Protein AF-A0A430EJC5-F1 (afdb_monomer_lite)

Sequence (53 aa):
AESASEEPPAVGMRWRRQFVRTLVRRDDGVVVLPDLHAIFAAFIGKATAGVGA

Secondary structure (DSSP, 8-state):
-GGGSPPPPPTT----GGGEEEEEEETTEEEEEE-HHHHHHHHHHHHGGGS--

Structure (mmCIF, N/CA/C/O backbone):
data_AF-A0A430EJC5-F1
#
_entry.id   AF-A0A430EJC5-F1
#
loop_
_atom_site.group_PDB
_atom_site.id
_atom_site.type_symbol
_atom_site.label_atom_id
_atom_site.label_alt_id
_atom_site.label_comp_id
_atom_site.label_asym_id
_atom_site.label_entity_id
_atom_site.label_seq_id
_atom_site.pdbx_PDB_ins_code
_atom_site.Cartn_x
_atom_site.Cartn_y
_atom_site.Cartn_z
_atom_site.occupancy
_atom_site.B_iso_or_equiv
_atom_site.auth_seq_id
_atom_site.auth_comp_id
_atom_site.auth_asym_id
_atom_site.auth_atom_id
_atom_site.pdbx_PDB_model_num
ATOM 1 N N . ALA A 1 1 ? 13.028 -6.104 13.446 1.00 57.44 1 ALA A N 1
ATOM 2 C CA . ALA A 1 1 ? 12.233 -5.873 12.223 1.00 57.44 1 ALA A CA 1
ATOM 3 C C . ALA A 1 1 ? 11.594 -4.490 12.268 1.00 57.44 1 ALA A C 1
ATOM 5 O O . ALA A 1 1 ? 11.879 -3.702 11.383 1.00 57.44 1 ALA A O 1
ATOM 6 N N . GLU A 1 2 ? 10.847 -4.148 13.324 1.00 53.88 2 GLU A N 1
ATOM 7 C CA . GLU A 1 2 ? 10.240 -2.812 13.465 1.00 53.88 2 GLU A CA 1
ATOM 8 C C . GLU A 1 2 ? 11.238 -1.649 13.474 1.00 53.88 2 GLU A C 1
ATOM 10 O O . GLU A 1 2 ? 10.982 -0.648 12.820 1.00 53.88 2 GLU A O 1
ATOM 15 N N . SER A 1 3 ? 12.408 -1.797 14.105 1.00 54.91 3 SER A N 1
ATOM 16 C CA . SER A 1 3 ? 13.436 -0.741 14.183 1.00 54.91 3 SER A CA 1
ATOM 17 C C . SER A 1 3 ? 14.058 -0.326 12.839 1.00 54.91 3 SER A C 1
ATOM 19 O O . SER A 1 3 ? 14.839 0.616 12.811 1.00 54.91 3 SER A O 1
ATOM 21 N N . ALA A 1 4 ? 13.762 -1.041 11.747 1.00 61.16 4 ALA A N 1
ATOM 22 C CA . ALA A 1 4 ? 14.187 -0.690 10.387 1.00 61.16 4 ALA A CA 1
ATOM 23 C C . ALA A 1 4 ? 13.073 -0.002 9.574 1.00 61.16 4 ALA A C 1
ATOM 25 O O . ALA A 1 4 ? 13.258 0.278 8.392 1.00 61.16 4 ALA A O 1
ATOM 26 N N . SER A 1 5 ? 11.909 0.222 10.184 1.00 57.44 5 SER A N 1
ATOM 27 C CA . SER A 1 5 ? 10.785 0.909 9.553 1.00 57.44 5 SER A CA 1
ATOM 28 C C . SER A 1 5 ? 10.965 2.406 9.763 1.00 57.44 5 SER A C 1
ATOM 30 O O . SER A 1 5 ? 11.189 2.843 10.891 1.00 57.44 5 SER A O 1
ATOM 32 N N . GLU A 1 6 ? 10.863 3.193 8.697 1.00 61.78 6 GLU A N 1
ATOM 33 C CA . GLU A 1 6 ? 10.697 4.636 8.855 1.00 61.78 6 GLU A CA 1
ATOM 34 C C . GLU A 1 6 ? 9.352 4.925 9.527 1.00 61.78 6 GLU A C 1
ATOM 36 O O . GLU A 1 6 ? 8.386 4.166 9.380 1.00 61.78 6 GLU A O 1
ATOM 41 N N . GLU A 1 7 ? 9.305 6.015 10.291 1.00 62.53 7 GLU A N 1
ATOM 42 C CA . GLU A 1 7 ? 8.091 6.443 10.976 1.00 62.53 7 GLU A CA 1
ATOM 43 C C . GLU A 1 7 ? 6.958 6.603 9.949 1.00 62.53 7 GLU A C 1
ATOM 45 O O . GLU A 1 7 ? 7.201 7.153 8.866 1.00 62.53 7 GLU A O 1
ATOM 50 N N . PRO A 1 8 ? 5.742 6.076 10.220 1.00 55.91 8 PRO A N 1
ATOM 51 C CA . PRO A 1 8 ? 4.657 6.123 9.259 1.00 55.91 8 PRO A CA 1
ATOM 52 C C . PRO A 1 8 ? 4.485 7.559 8.769 1.00 55.91 8 PRO A C 1
ATOM 54 O O . PRO A 1 8 ? 4.331 8.477 9.580 1.00 55.91 8 PRO A O 1
ATOM 57 N N . PRO A 1 9 ? 4.540 7.781 7.449 1.00 57.78 9 PRO A N 1
ATOM 58 C CA . PRO A 1 9 ? 4.469 9.127 6.927 1.00 57.78 9 PRO A CA 1
ATOM 59 C C . PRO A 1 9 ? 3.150 9.768 7.346 1.00 57.78 9 PRO A C 1
ATOM 61 O O . PRO A 1 9 ? 2.123 9.088 7.434 1.00 57.78 9 PRO A O 1
ATOM 64 N N . ALA A 1 10 ? 3.172 11.083 7.569 1.00 57.69 10 ALA A N 1
ATOM 65 C CA . ALA A 1 10 ? 1.992 11.818 8.000 1.00 57.69 10 ALA A CA 1
ATOM 66 C C . ALA A 1 10 ? 0.776 11.483 7.114 1.00 57.69 10 ALA A C 1
ATOM 68 O O . ALA A 1 10 ? 0.841 11.530 5.877 1.00 57.69 10 ALA A O 1
ATOM 69 N N . VAL A 1 11 ? -0.341 11.140 7.767 1.00 48.44 11 VAL A N 1
ATOM 70 C CA . VAL A 1 11 ? -1.650 10.937 7.134 1.00 48.44 11 VAL A CA 1
ATOM 71 C C . VAL A 1 11 ? -1.944 12.159 6.259 1.00 48.44 11 VAL A C 1
ATOM 73 O O . VAL A 1 11 ? -2.108 13.263 6.767 1.00 48.44 11 VAL A O 1
ATOM 76 N N . GLY A 1 12 ? -1.951 11.977 4.934 1.00 50.78 12 GLY A N 1
ATOM 77 C CA . GLY A 1 12 ? -2.080 13.083 3.975 1.00 50.78 12 GLY A CA 1
ATOM 78 C C . GLY A 1 12 ? -1.088 13.063 2.809 1.00 50.78 12 GLY A C 1
ATOM 79 O O . GLY A 1 12 ? -1.312 13.771 1.826 1.00 50.78 12 GLY A O 1
ATOM 80 N N . MET A 1 13 ? -0.041 12.224 2.835 1.00 62.28 13 MET A N 1
ATOM 81 C CA . MET A 1 13 ? 0.737 11.968 1.615 1.00 62.28 13 MET A CA 1
ATOM 82 C C . MET A 1 13 ? -0.159 11.363 0.527 1.00 62.28 13 MET A C 1
ATOM 84 O O . MET A 1 13 ? -0.804 10.330 0.717 1.00 62.28 13 MET A O 1
ATOM 88 N N . ARG A 1 14 ? -0.201 12.011 -0.642 1.00 68.12 14 ARG A N 1
ATOM 89 C CA . ARG A 1 14 ? -1.075 11.626 -1.755 1.00 68.12 14 ARG A CA 1
ATOM 90 C C . ARG A 1 14 ? -0.509 10.404 -2.475 1.00 68.12 14 ARG A C 1
ATOM 92 O O . ARG A 1 14 ? 0.230 10.523 -3.450 1.00 68.12 14 ARG A O 1
ATOM 9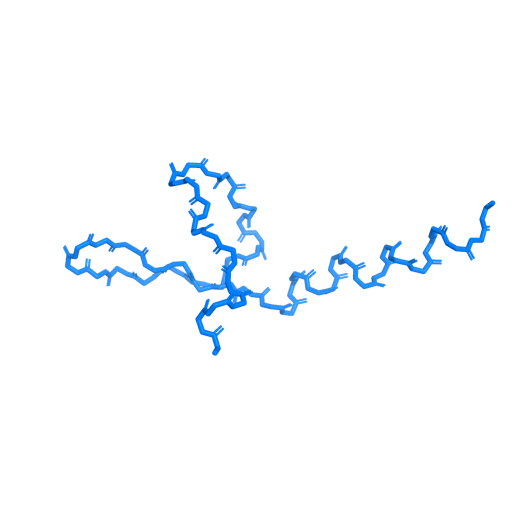9 N N . TRP A 1 15 ? -0.871 9.216 -2.000 1.00 72.38 15 TRP A N 1
ATOM 100 C CA . TRP A 1 15 ? -0.568 7.968 -2.694 1.00 72.38 15 TRP A CA 1
ATOM 101 C C . TRP A 1 15 ? -1.169 7.985 -4.101 1.00 72.38 15 TRP A C 1
ATOM 103 O O . TRP A 1 15 ? -2.349 8.287 -4.300 1.00 72.38 15 TRP A O 1
ATOM 113 N N . ARG A 1 16 ? -0.352 7.656 -5.107 1.00 80.81 16 ARG A N 1
ATOM 114 C CA . ARG A 1 16 ? -0.843 7.507 -6.481 1.00 80.81 16 ARG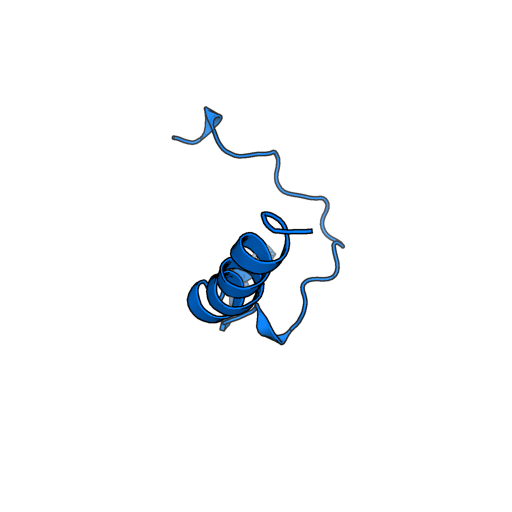 A CA 1
ATOM 115 C C . ARG A 1 16 ? -1.783 6.306 -6.515 1.00 80.81 16 ARG A C 1
ATOM 117 O O . ARG A 1 16 ? -1.377 5.208 -6.152 1.00 80.81 16 ARG A O 1
ATOM 124 N N . ARG A 1 17 ? -3.017 6.495 -6.997 1.00 84.00 17 ARG A N 1
ATOM 125 C CA . ARG A 1 17 ? -4.058 5.444 -7.036 1.00 84.00 17 ARG A CA 1
ATOM 126 C C . ARG A 1 17 ? -3.583 4.139 -7.686 1.00 84.00 17 ARG 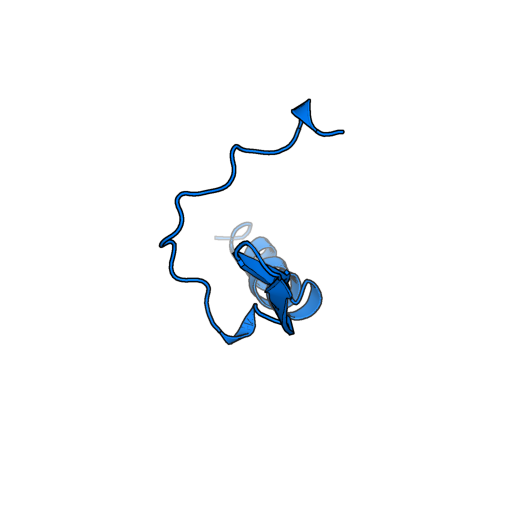A C 1
ATOM 128 O O . ARG A 1 17 ? -3.954 3.074 -7.221 1.00 84.00 17 ARG A O 1
ATOM 135 N N . GLN A 1 18 ? -2.730 4.222 -8.706 1.00 87.69 18 GLN A N 1
ATOM 136 C CA . GLN A 1 18 ? -2.127 3.068 -9.391 1.00 87.69 18 GLN A CA 1
ATOM 137 C C . GLN A 1 18 ? -1.227 2.182 -8.505 1.00 87.69 18 GLN A C 1
ATOM 139 O O . GLN A 1 18 ? -0.902 1.074 -8.902 1.00 87.69 18 GLN A O 1
ATOM 144 N N . PHE A 1 19 ? -0.790 2.669 -7.340 1.00 90.00 19 PHE A N 1
ATOM 145 C CA . PHE A 1 19 ? 0.029 1.916 -6.385 1.00 90.00 19 PHE A CA 1
ATOM 146 C C . PHE A 1 19 ? -0.792 1.336 -5.230 1.00 90.00 19 PHE A C 1
ATOM 148 O O . PHE A 1 19 ? -0.238 0.693 -4.341 1.00 90.00 19 PHE A O 1
ATOM 155 N N . VAL A 1 20 ? -2.108 1.557 -5.221 1.00 90.44 20 VAL A N 1
ATOM 156 C CA . VAL A 1 20 ? -3.014 1.013 -4.211 1.00 90.44 20 VAL A CA 1
ATOM 157 C C . VAL A 1 20 ? -3.677 -0.232 -4.781 1.00 90.44 20 VAL A C 1
ATOM 159 O O . VAL A 1 20 ? -4.473 -0.136 -5.712 1.00 90.44 20 VAL A O 1
ATOM 162 N N . ARG A 1 21 ? -3.387 -1.396 -4.192 1.00 92.25 21 ARG A N 1
ATOM 163 C CA . ARG A 1 21 ? -4.071 -2.649 -4.533 1.00 92.25 21 ARG A CA 1
ATOM 164 C C . ARG A 1 21 ? -5.489 -2.654 -3.979 1.00 92.25 21 ARG A C 1
ATOM 166 O O . ARG A 1 21 ? -6.428 -3.015 -4.678 1.00 92.25 21 ARG A O 1
ATOM 173 N N . THR A 1 22 ? -5.643 -2.272 -2.712 1.00 92.75 22 THR A N 1
ATOM 174 C CA . THR A 1 22 ? -6.955 -2.167 -2.064 1.00 92.75 22 THR A CA 1
ATOM 175 C C . THR A 1 22 ? -6.907 -1.280 -0.820 1.00 92.75 22 THR A C 1
ATOM 177 O O . THR A 1 22 ? -5.839 -1.032 -0.257 1.00 92.75 22 THR A O 1
ATOM 180 N N . LEU A 1 23 ? -8.081 -0.814 -0.397 1.00 90.06 23 LEU A N 1
ATOM 181 C CA . LEU A 1 23 ? -8.309 -0.108 0.859 1.00 90.06 23 LEU A CA 1
ATOM 182 C C . LEU A 1 23 ? -9.166 -0.995 1.757 1.00 90.06 23 LEU A C 1
ATOM 184 O O . LEU A 1 23 ? -10.290 -1.341 1.399 1.00 90.06 23 LEU A O 1
ATOM 188 N N . VAL A 1 24 ? -8.645 -1.353 2.926 1.00 92.00 24 VAL A N 1
ATOM 189 C CA . VAL A 1 24 ? -9.361 -2.178 3.901 1.00 92.00 24 VAL A CA 1
ATOM 190 C C . VAL A 1 24 ? -9.857 -1.277 5.021 1.00 92.00 24 VAL A C 1
ATOM 192 O O . VAL A 1 24 ? -9.056 -0.717 5.766 1.00 92.00 24 VAL A O 1
ATOM 195 N N . ARG A 1 25 ? -11.178 -1.127 5.140 1.00 89.69 25 ARG A N 1
ATOM 196 C CA . ARG A 1 25 ? -11.802 -0.415 6.260 1.00 89.69 25 ARG A CA 1
ATOM 197 C C . ARG A 1 25 ? -11.638 -1.243 7.541 1.00 89.69 25 ARG A C 1
ATOM 199 O O . ARG A 1 25 ? -11.885 -2.445 7.531 1.00 89.69 25 ARG A O 1
ATOM 206 N N . ARG A 1 26 ? -11.209 -0.590 8.615 1.00 90.06 26 ARG A N 1
ATOM 207 C CA . ARG A 1 26 ? -11.143 -1.090 9.994 1.00 90.06 26 ARG A CA 1
ATOM 208 C C . ARG A 1 26 ? -12.017 -0.182 10.864 1.00 90.06 26 ARG A C 1
ATOM 210 O O . ARG A 1 26 ? -12.423 0.892 10.410 1.00 90.06 26 ARG A O 1
ATOM 217 N N . ASP A 1 27 ? -12.301 -0.602 12.089 1.00 91.44 27 ASP A N 1
ATOM 218 C CA . ASP A 1 27 ? -13.147 0.173 13.006 1.00 91.44 27 ASP A CA 1
ATOM 219 C C . ASP A 1 27 ? -12.526 1.534 13.361 1.00 91.44 27 ASP A C 1
ATOM 221 O O . ASP A 1 27 ? -13.228 2.534 13.481 1.00 91.44 27 ASP A O 1
ATOM 225 N N . ASP A 1 28 ? -11.199 1.589 13.438 1.00 90.19 28 ASP A N 1
ATOM 226 C CA . ASP A 1 28 ? -10.395 2.748 13.825 1.00 90.19 28 ASP A CA 1
ATOM 227 C C . ASP A 1 28 ? -9.720 3.460 12.641 1.00 90.19 28 ASP A C 1
ATOM 229 O O . ASP A 1 28 ? -9.027 4.461 12.826 1.00 90.19 28 ASP A O 1
ATOM 233 N N . GLY A 1 29 ? -9.923 2.989 11.405 1.00 84.50 29 GLY A N 1
ATOM 234 C CA . GLY A 1 29 ? -9.280 3.609 10.253 1.00 84.50 29 GLY A CA 1
ATOM 235 C C . GLY A 1 29 ? -9.359 2.835 8.945 1.00 84.50 29 GLY A C 1
ATOM 236 O O . GLY A 1 29 ? -10.294 2.085 8.662 1.00 84.50 29 GLY A O 1
ATOM 237 N N . VAL A 1 30 ? -8.366 3.069 8.090 1.00 85.25 30 VAL A N 1
ATOM 238 C CA . VAL A 1 30 ? -8.222 2.401 6.795 1.00 85.25 30 VAL A CA 1
ATOM 239 C C . VAL A 1 30 ? -6.788 1.922 6.648 1.00 85.25 30 VAL A C 1
ATOM 241 O O . VAL A 1 30 ? -5.848 2.696 6.801 1.00 85.25 30 VAL A O 1
ATOM 244 N N . VAL A 1 31 ? -6.627 0.654 6.284 1.00 86.25 31 VAL A N 1
ATOM 245 C CA . VAL A 1 31 ? -5.340 0.092 5.879 1.00 86.25 31 VAL A CA 1
ATOM 246 C C . VAL A 1 31 ? -5.223 0.196 4.364 1.00 86.25 31 VAL A C 1
ATOM 248 O O . VAL A 1 31 ? -6.050 -0.341 3.622 1.00 86.25 31 VAL A O 1
ATOM 251 N N . VAL A 1 32 ? -4.179 0.874 3.898 1.00 87.44 32 VAL A N 1
ATOM 252 C CA . VAL A 1 32 ? -3.799 0.898 2.484 1.00 87.44 32 VAL A CA 1
ATOM 253 C C . VAL A 1 32 ? -2.929 -0.320 2.204 1.00 87.44 32 VAL A C 1
ATOM 255 O O . VAL A 1 32 ? -1.859 -0.463 2.788 1.00 87.44 32 VAL A O 1
ATOM 258 N N . LEU A 1 33 ? -3.367 -1.195 1.301 1.00 90.44 33 LEU A N 1
ATOM 259 C CA . LEU A 1 33 ? -2.560 -2.325 0.854 1.00 90.44 33 LEU A CA 1
ATOM 260 C C . LEU A 1 33 ? -1.866 -1.953 -0.467 1.00 90.44 33 LEU A C 1
ATOM 262 O O . LEU A 1 33 ? -2.564 -1.781 -1.474 1.00 90.44 33 LEU A O 1
ATOM 266 N N . PRO A 1 34 ? -0.527 -1.815 -0.499 1.00 89.50 34 PRO A N 1
ATOM 267 C CA . PRO A 1 34 ? 0.192 -1.436 -1.711 1.00 89.50 34 PRO A CA 1
ATOM 268 C C . PRO A 1 34 ? 0.166 -2.541 -2.774 1.00 89.50 34 PRO A C 1
ATOM 270 O O . PRO A 1 34 ? 0.219 -3.733 -2.462 1.00 89.50 34 PRO A O 1
ATOM 273 N N . ASP A 1 35 ? 0.136 -2.136 -4.043 1.00 90.88 35 ASP A N 1
ATOM 274 C CA . ASP A 1 35 ? 0.491 -2.998 -5.170 1.00 90.88 35 ASP A CA 1
ATOM 275 C C . ASP A 1 35 ? 2.009 -2.940 -5.381 1.00 90.88 35 ASP A C 1
ATOM 277 O O . ASP A 1 35 ? 2.537 -2.041 -6.040 1.00 90.88 35 ASP A O 1
ATOM 281 N N . LEU A 1 36 ? 2.721 -3.902 -4.793 1.00 88.81 36 LEU A N 1
ATOM 282 C CA . LEU A 1 36 ? 4.178 -3.966 -4.897 1.00 88.81 36 LEU A CA 1
ATOM 283 C C . LEU A 1 36 ? 4.651 -4.178 -6.339 1.00 88.81 36 LEU A C 1
ATOM 285 O O . LEU A 1 36 ? 5.689 -3.640 -6.711 1.00 88.81 36 LEU A O 1
ATOM 289 N N . HIS A 1 37 ? 3.896 -4.901 -7.170 1.00 89.62 37 HIS A N 1
ATOM 290 C CA . HIS A 1 37 ? 4.283 -5.128 -8.560 1.00 89.62 37 HIS A CA 1
ATOM 291 C C . HIS A 1 37 ? 4.242 -3.818 -9.354 1.00 89.62 37 HIS A C 1
ATOM 293 O O . HIS A 1 37 ? 5.219 -3.466 -10.013 1.00 89.62 37 HIS A O 1
ATOM 299 N N . ALA A 1 38 ? 3.152 -3.055 -9.240 1.00 87.56 38 ALA A N 1
ATOM 300 C CA . ALA A 1 38 ? 3.022 -1.756 -9.899 1.00 87.56 38 ALA A CA 1
ATOM 301 C C . ALA A 1 38 ? 4.068 -0.740 -9.409 1.00 87.56 38 ALA A C 1
ATOM 303 O O . ALA A 1 38 ? 4.600 0.033 -10.210 1.00 87.56 38 ALA A O 1
ATOM 304 N N . ILE A 1 39 ? 4.380 -0.751 -8.107 1.00 86.81 39 ILE A N 1
ATOM 305 C CA . ILE A 1 39 ? 5.436 0.085 -7.526 1.00 86.81 39 ILE A CA 1
ATOM 306 C C . ILE A 1 39 ? 6.783 -0.292 -8.146 1.00 86.81 39 ILE A C 1
ATOM 308 O O . ILE A 1 39 ? 7.413 0.544 -8.789 1.00 86.81 39 ILE A O 1
ATOM 312 N N . PHE A 1 40 ? 7.215 -1.547 -8.028 1.00 87.31 40 PHE A N 1
ATOM 313 C CA . PHE A 1 40 ? 8.532 -1.951 -8.513 1.00 87.31 40 PHE A CA 1
ATOM 314 C C . PHE A 1 40 ? 8.670 -1.815 -10.032 1.00 87.31 40 PHE A C 1
ATOM 316 O O . PHE A 1 40 ? 9.692 -1.311 -10.490 1.00 87.31 40 PHE A O 1
ATOM 323 N N . ALA A 1 41 ? 7.638 -2.130 -10.818 1.00 87.56 41 ALA A N 1
ATOM 324 C CA . ALA A 1 41 ? 7.657 -1.912 -12.266 1.00 87.56 41 ALA A CA 1
ATOM 325 C C . ALA A 1 41 ? 7.916 -0.437 -12.641 1.00 87.56 41 ALA A C 1
ATOM 327 O O . ALA A 1 41 ? 8.635 -0.159 -13.600 1.00 87.56 41 ALA A O 1
ATOM 328 N N . ALA A 1 42 ? 7.389 0.519 -11.867 1.00 84.88 42 ALA A N 1
ATOM 329 C CA . ALA A 1 42 ? 7.572 1.948 -12.124 1.00 84.88 42 ALA A CA 1
ATOM 330 C C . ALA A 1 42 ? 8.980 2.477 -11.783 1.00 84.88 42 ALA A C 1
ATOM 332 O O . ALA A 1 42 ? 9.372 3.527 -12.302 1.00 84.88 42 ALA A O 1
ATOM 333 N N . PHE A 1 43 ? 9.729 1.783 -10.919 1.00 81.31 43 PHE A N 1
ATOM 334 C CA . PHE A 1 4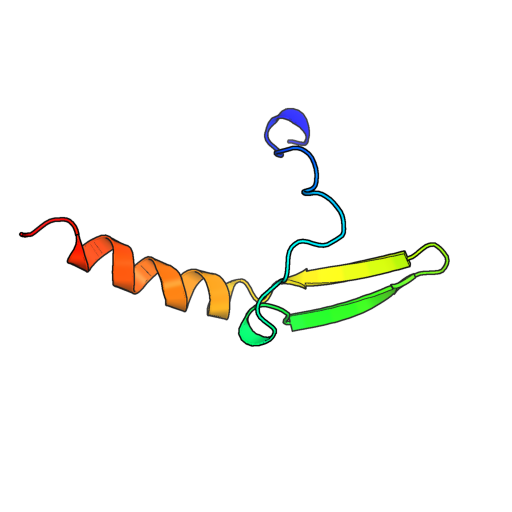3 ? 11.033 2.242 -10.423 1.00 81.31 43 PHE A CA 1
ATOM 335 C C . PHE A 1 43 ? 12.216 1.394 -10.912 1.00 81.31 43 PHE A C 1
ATOM 337 O O . PHE A 1 43 ? 13.285 1.949 -11.161 1.00 81.31 43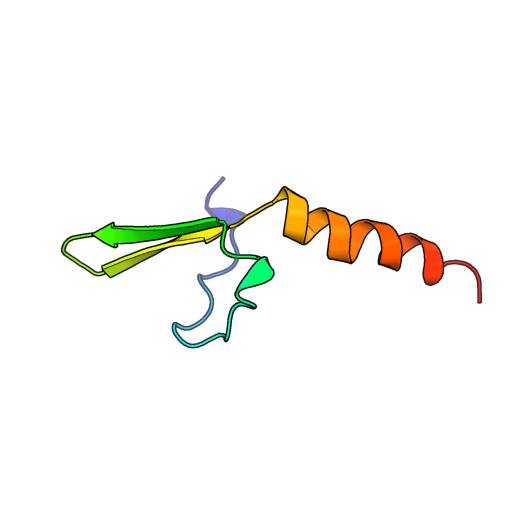 PHE A O 1
ATOM 344 N N . ILE A 1 44 ? 12.037 0.091 -11.145 1.00 78.44 44 ILE A N 1
ATOM 345 C CA . ILE A 1 44 ? 13.115 -0.811 -11.584 1.00 78.44 44 ILE A CA 1
ATOM 346 C C . ILE A 1 44 ? 13.564 -0.505 -13.026 1.00 78.44 44 ILE A C 1
ATOM 348 O O . ILE A 1 44 ? 14.748 -0.616 -13.324 1.00 78.44 44 ILE A O 1
ATOM 352 N N . GLY A 1 45 ? 12.678 -0.006 -13.899 1.00 59.59 45 GLY A N 1
ATOM 353 C CA . GLY A 1 45 ? 13.056 0.464 -15.245 1.00 59.59 45 GLY A CA 1
ATOM 354 C C . GLY A 1 45 ? 13.690 1.863 -15.292 1.00 59.59 45 GLY A C 1
ATOM 355 O O . GLY A 1 45 ? 14.285 2.234 -16.299 1.00 59.59 45 GLY A O 1
ATOM 356 N N . LYS A 1 46 ? 13.573 2.656 -14.216 1.00 54.47 46 LYS A N 1
ATOM 357 C CA . LYS A 1 46 ? 14.197 3.989 -14.121 1.00 54.47 46 LYS A CA 1
ATOM 358 C C . LYS A 1 46 ? 15.630 3.936 -13.595 1.00 54.47 46 LYS A C 1
ATOM 360 O O . LYS A 1 46 ? 16.426 4.793 -13.961 1.00 54.47 46 LYS A O 1
ATOM 365 N N . ALA A 1 47 ? 15.965 2.949 -12.763 1.00 55.72 47 ALA A N 1
ATOM 366 C CA . ALA A 1 47 ? 17.287 2.836 -12.146 1.00 55.72 47 ALA A CA 1
ATOM 367 C C . ALA A 1 47 ? 18.412 2.572 -13.167 1.00 55.72 47 ALA A C 1
ATOM 369 O O . ALA A 1 47 ? 19.510 3.101 -13.021 1.00 55.72 47 ALA A O 1
ATOM 370 N N . THR A 1 48 ? 18.139 1.817 -14.235 1.00 49.59 48 THR A N 1
ATOM 371 C CA . THR A 1 48 ? 19.116 1.518 -15.299 1.00 49.59 48 THR A CA 1
ATOM 372 C C . THR A 1 48 ? 19.321 2.658 -16.297 1.00 49.59 48 THR A C 1
ATOM 374 O O . THR A 1 48 ? 20.355 2.698 -16.952 1.00 49.59 48 THR A O 1
ATOM 377 N N . ALA A 1 49 ? 18.394 3.614 -16.394 1.00 55.72 49 ALA A N 1
ATOM 378 C CA . ALA A 1 49 ? 18.523 4.764 -17.294 1.00 55.72 49 ALA A CA 1
ATOM 379 C C . ALA A 1 49 ? 19.406 5.900 -16.730 1.00 55.72 49 ALA A C 1
ATOM 381 O O . ALA A 1 49 ? 19.714 6.841 -17.453 1.00 55.72 49 ALA A O 1
ATOM 382 N N . GLY A 1 50 ? 19.798 5.834 -15.449 1.00 51.69 50 GLY A N 1
ATOM 383 C CA . GLY A 1 50 ? 20.617 6.854 -14.778 1.00 51.69 50 GLY A CA 1
ATOM 384 C C . GLY A 1 50 ? 22.107 6.516 -14.630 1.00 51.69 50 GLY A C 1
ATOM 385 O O . GLY A 1 50 ? 22.853 7.342 -14.119 1.00 51.69 50 GLY A O 1
ATOM 386 N N . VAL A 1 51 ? 22.552 5.327 -15.053 1.00 58.78 51 VAL A N 1
ATOM 387 C CA . VAL A 1 51 ? 23.956 4.866 -14.941 1.00 58.78 51 VAL A CA 1
ATOM 388 C C . VAL A 1 51 ? 24.572 4.735 -16.3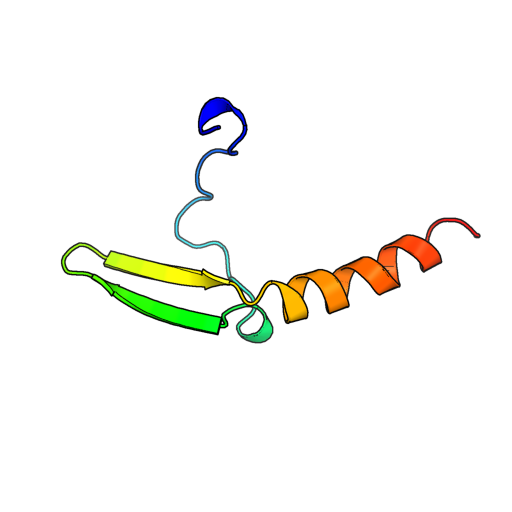38 1.00 58.78 51 VAL A C 1
ATOM 390 O O . VAL A 1 51 ? 25.084 3.691 -16.728 1.00 58.78 51 VAL A O 1
ATOM 393 N N . GLY A 1 52 ? 24.443 5.784 -17.147 1.00 54.34 52 GLY A N 1
ATOM 394 C CA . GLY A 1 52 ? 24.933 5.774 -18.526 1.00 54.34 52 GLY A CA 1
ATOM 395 C C . GLY A 1 52 ? 24.753 7.091 -19.276 1.00 54.34 52 GLY A C 1
ATOM 396 O O . GLY A 1 52 ? 24.539 7.053 -20.485 1.00 54.34 52 GLY A O 1
ATOM 397 N N . ALA A 1 53 ? 24.792 8.225 -18.573 1.00 42.22 53 ALA A N 1
ATOM 398 C CA . ALA A 1 53 ? 24.854 9.560 -19.166 1.00 42.22 53 ALA A CA 1
ATOM 399 C C . ALA A 1 53 ? 26.097 10.286 -18.647 1.00 42.22 53 ALA A C 1
ATOM 401 O O . ALA A 1 53 ? 26.353 10.172 -17.425 1.00 42.22 53 ALA A O 1
#

Radius of gyration: 14.83 Å; chains: 1; bounding box: 38×19×33 Å

Foldseek 3Di:
DVVPDDDPPPDPPDDDPQQFPDWDDDPVGIDTDGPVVSVCVVPVVVVVVPPPD

pLDDT: mean 73.82, std 16.19, range [42.22, 92.75]